Protein AF-A0A7X8AKR2-F1 (afdb_monomer_lite)

Radius of gyration: 12.76 Å; chains: 1; bounding box: 28×31×34 Å

pLDDT: mean 90.43, std 11.0, range [40.0, 98.12]

Secondary structure (DSSP, 8-state):
------SSPPB----EEEEEEEETT--EEEEEEEEEEE-SSEEEEEESS--S--TT-EEEEEEEETTEEEEEEEEEEEEETTEEEEEESS--TT-S--

Sequence (98 aa):
MLNNLRKEKRVPIRLKLHLRAEDSCGRAISANITTVNVSKSGICFQSELPLPLQAGDSLKGELESPQFKTDFHLRVMWINGTLLGGRLESAPANWPIR

Structure (mmCIF, N/CA/C/O backbone):
data_AF-A0A7X8AKR2-F1
#
_entry.id   AF-A0A7X8AKR2-F1
#
loop_
_atom_site.group_PDB
_atom_site.id
_atom_site.type_symbol
_atom_site.label_atom_id
_atom_site.label_alt_id
_atom_site.label_comp_id
_atom_site.label_asym_id
_atom_site.label_entity_id
_atom_site.label_seq_id
_atom_site.pdbx_PDB_ins_code
_atom_site.Cartn_x
_atom_site.Cartn_y
_atom_site.Cartn_z
_atom_site.occupancy
_atom_site.B_iso_or_equiv
_atom_site.auth_seq_id
_atom_site.auth_comp_id
_atom_site.auth_asym_id
_atom_site.auth_atom_id
_atom_site.pdbx_PDB_model_num
ATOM 1 N N . MET A 1 1 ? -6.949 -18.222 -24.394 1.00 40.00 1 MET A N 1
ATOM 2 C CA . MET A 1 1 ? -5.705 -17.626 -23.861 1.00 40.00 1 MET A CA 1
ATOM 3 C C . MET A 1 1 ? -6.098 -16.465 -22.964 1.00 40.00 1 MET A C 1
ATOM 5 O O . MET A 1 1 ? -6.805 -15.582 -23.428 1.00 40.00 1 MET A O 1
ATOM 9 N N . LEU A 1 2 ? -5.741 -16.494 -21.678 1.00 44.72 2 LEU A N 1
ATOM 10 C CA . LEU A 1 2 ? -5.963 -15.360 -20.777 1.00 44.72 2 LEU A CA 1
ATOM 11 C C . LEU A 1 2 ? -4.998 -14.244 -21.183 1.00 44.72 2 LEU A C 1
ATOM 13 O O . LEU A 1 2 ? -3.797 -14.353 -20.945 1.00 44.72 2 LEU A O 1
ATOM 17 N N . ASN A 1 3 ? -5.513 -13.196 -21.830 1.00 47.09 3 ASN A N 1
ATOM 18 C CA . ASN A 1 3 ? -4.731 -11.996 -22.101 1.00 47.09 3 ASN A CA 1
ATOM 19 C C . ASN A 1 3 ? -4.238 -11.445 -20.764 1.00 47.09 3 ASN A C 1
ATOM 21 O O . ASN A 1 3 ? -5.032 -11.087 -19.894 1.00 47.09 3 ASN A O 1
ATOM 25 N N . ASN A 1 4 ? -2.921 -11.408 -20.582 1.00 58.12 4 ASN A N 1
ATOM 26 C CA . ASN A 1 4 ? -2.327 -10.798 -19.410 1.00 58.12 4 ASN A CA 1
ATOM 27 C C . ASN A 1 4 ? -2.566 -9.284 -19.503 1.00 58.12 4 ASN A C 1
ATOM 29 O O . ASN A 1 4 ? -1.841 -8.570 -20.185 1.00 58.12 4 ASN A O 1
ATOM 33 N N . LEU A 1 5 ? -3.623 -8.801 -18.846 1.00 69.88 5 LEU A N 1
ATOM 34 C CA . LEU A 1 5 ? -4.022 -7.386 -18.841 1.00 69.88 5 LEU A CA 1
ATOM 35 C C . LEU A 1 5 ? -2.999 -6.480 -18.128 1.00 69.88 5 LEU A C 1
ATOM 37 O O . LEU A 1 5 ? -3.157 -5.259 -18.097 1.00 69.88 5 LEU A O 1
ATOM 41 N N . ARG A 1 6 ? -1.960 -7.057 -17.512 1.00 69.19 6 ARG A N 1
ATOM 42 C CA . ARG A 1 6 ? -0.943 -6.318 -16.764 1.00 69.19 6 ARG A CA 1
ATOM 43 C C . ARG A 1 6 ? 0.198 -5.908 -17.689 1.00 69.19 6 ARG A C 1
ATOM 45 O O . ARG A 1 6 ? 0.894 -6.751 -18.241 1.00 69.19 6 ARG A O 1
ATOM 52 N N . LYS A 1 7 ? 0.422 -4.594 -17.781 1.00 74.62 7 LYS A N 1
ATOM 53 C CA . LYS A 1 7 ? 1.513 -3.987 -18.564 1.00 74.62 7 LYS A CA 1
ATOM 54 C C . LYS A 1 7 ? 2.898 -4.156 -17.926 1.00 74.62 7 LYS A C 1
ATOM 56 O O . LYS A 1 7 ? 3.901 -4.032 -18.615 1.00 74.62 7 LYS A O 1
ATOM 61 N N . GLU A 1 8 ? 2.956 -4.430 -16.623 1.00 82.12 8 GLU A N 1
ATOM 62 C CA . GLU A 1 8 ? 4.205 -4.528 -15.863 1.00 82.12 8 GLU A CA 1
ATOM 63 C C . GLU A 1 8 ? 4.379 -5.900 -15.212 1.00 82.12 8 GLU A C 1
ATOM 65 O O . GLU A 1 8 ? 3.432 -6.479 -14.662 1.00 82.12 8 GLU A O 1
ATOM 70 N N . LYS A 1 9 ? 5.631 -6.375 -15.196 1.00 84.81 9 LYS A N 1
ATOM 71 C CA . LYS A 1 9 ? 6.040 -7.526 -14.391 1.00 84.81 9 LYS A CA 1
ATOM 72 C C . LYS A 1 9 ? 5.853 -7.194 -12.911 1.00 84.81 9 LYS A C 1
ATOM 74 O O . LYS A 1 9 ? 6.309 -6.162 -12.425 1.00 84.81 9 LYS A O 1
ATOM 79 N N . ARG A 1 10 ? 5.195 -8.097 -12.186 1.00 87.94 10 ARG A N 1
ATOM 80 C CA . ARG A 1 10 ? 5.045 -8.019 -10.731 1.00 87.94 10 ARG A CA 1
ATOM 81 C C . ARG A 1 10 ? 6.183 -8.792 -10.080 1.00 87.94 10 ARG A C 1
ATOM 83 O O . ARG A 1 10 ? 6.390 -9.962 -10.395 1.00 87.94 10 ARG A O 1
ATOM 90 N N . VAL A 1 11 ? 6.910 -8.134 -9.188 1.00 89.06 11 VAL A N 1
ATOM 91 C CA . VAL A 1 11 ? 7.954 -8.743 -8.371 1.00 89.06 11 VAL A CA 1
ATOM 92 C C . VAL A 1 11 ? 7.302 -9.232 -7.077 1.00 89.06 11 VAL A C 1
ATOM 94 O O . VAL A 1 11 ? 6.750 -8.414 -6.333 1.00 89.06 11 VAL A O 1
ATOM 97 N N . PRO A 1 12 ? 7.293 -10.549 -6.809 1.00 91.44 12 PRO A N 1
ATOM 98 C CA . PRO A 1 12 ? 6.841 -11.061 -5.527 1.00 91.44 12 PRO A CA 1
ATOM 99 C C . PRO A 1 12 ? 7.837 -10.609 -4.459 1.00 91.44 12 PRO A C 1
ATOM 101 O O . PRO A 1 12 ? 9.007 -10.979 -4.487 1.00 91.44 12 PRO A O 1
ATOM 104 N N . ILE A 1 13 ? 7.372 -9.777 -3.535 1.00 88.69 13 ILE A N 1
ATOM 105 C CA . ILE A 1 13 ? 8.180 -9.274 -2.430 1.00 88.69 13 ILE A CA 1
ATOM 106 C C . ILE A 1 13 ? 7.279 -9.159 -1.210 1.00 88.69 13 ILE A C 1
ATOM 108 O O . ILE A 1 13 ? 6.181 -8.602 -1.295 1.00 88.69 13 ILE A O 1
ATOM 112 N N . ARG A 1 14 ? 7.734 -9.722 -0.090 1.00 92.44 14 ARG A N 1
ATOM 113 C CA . ARG A 1 14 ? 7.025 -9.689 1.189 1.00 92.44 14 ARG A CA 1
ATOM 114 C C . ARG A 1 14 ? 7.733 -8.742 2.140 1.00 92.44 14 ARG A C 1
ATOM 116 O O . ARG A 1 14 ? 8.703 -9.122 2.786 1.00 92.44 14 ARG A O 1
ATOM 123 N N . LEU A 1 15 ? 7.239 -7.514 2.204 1.00 91.62 15 LEU A N 1
ATOM 124 C CA . LEU A 1 15 ? 7.691 -6.485 3.127 1.00 91.62 15 LEU A CA 1
ATOM 125 C C . LEU A 1 15 ? 6.595 -6.250 4.152 1.00 91.62 15 LEU A C 1
ATOM 127 O O . LEU A 1 15 ? 5.443 -6.045 3.772 1.00 91.62 15 LEU A O 1
ATOM 131 N N . LYS A 1 16 ? 6.960 -6.273 5.432 1.00 95.31 16 LYS A N 1
ATOM 132 C CA . LYS A 1 16 ? 6.089 -5.800 6.507 1.00 95.31 16 LYS A CA 1
ATOM 133 C C . LYS A 1 16 ? 6.232 -4.290 6.580 1.00 95.31 16 LYS A C 1
ATOM 135 O O . LYS A 1 16 ? 7.332 -3.804 6.831 1.00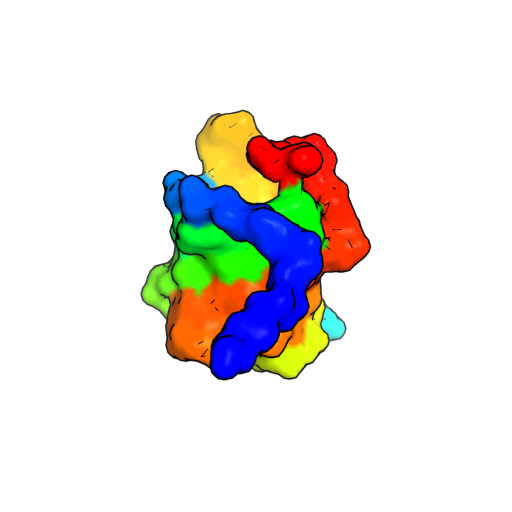 95.31 16 LYS A O 1
ATOM 140 N N . LEU A 1 17 ? 5.142 -3.586 6.317 1.00 95.81 17 LEU A N 1
ATOM 141 C CA . LEU A 1 17 ? 5.100 -2.134 6.298 1.00 95.81 17 LEU A CA 1
ATOM 142 C C . LEU A 1 17 ? 4.044 -1.646 7.284 1.00 95.81 17 LEU A C 1
ATOM 144 O O . LEU A 1 17 ? 3.011 -2.289 7.473 1.00 95.81 17 LEU A O 1
ATOM 148 N N . HIS A 1 18 ? 4.284 -0.483 7.861 1.00 97.12 18 HIS A N 1
ATOM 149 C CA . HIS A 1 18 ? 3.262 0.294 8.529 1.00 97.12 18 HIS A CA 1
ATOM 150 C C . HIS A 1 18 ? 2.744 1.352 7.547 1.00 97.12 18 HIS A C 1
ATOM 152 O O . HIS A 1 18 ? 3.512 2.146 7.005 1.00 97.12 18 HIS A O 1
ATOM 158 N N . LEU A 1 19 ? 1.444 1.305 7.271 1.00 97.00 19 LEU A N 1
ATOM 159 C CA . LEU A 1 19 ? 0.714 2.250 6.437 1.00 97.00 19 LEU A CA 1
ATOM 160 C C . LEU A 1 19 ? 0.156 3.352 7.332 1.00 97.00 19 LEU A C 1
ATOM 162 O O . LEU A 1 19 ? -0.601 3.043 8.249 1.00 97.00 19 LEU A O 1
ATOM 166 N N . ARG A 1 20 ? 0.475 4.612 7.030 1.00 97.19 20 ARG A N 1
ATOM 167 C CA . ARG A 1 20 ? -0.175 5.796 7.609 1.00 97.19 20 ARG A CA 1
ATOM 168 C C . ARG A 1 20 ? -0.614 6.711 6.482 1.00 97.19 20 ARG A C 1
ATOM 170 O O . ARG A 1 20 ? 0.229 7.259 5.783 1.00 97.19 20 ARG A O 1
ATOM 177 N N . ALA A 1 21 ? -1.912 6.853 6.272 1.00 97.06 21 ALA A N 1
ATOM 178 C CA . ALA A 1 21 ? -2.450 7.635 5.169 1.00 97.06 21 ALA A CA 1
ATOM 179 C C . ALA A 1 21 ? -3.764 8.310 5.540 1.00 97.06 21 ALA A C 1
ATOM 181 O O . ALA A 1 21 ? -4.391 7.967 6.536 1.00 97.06 21 ALA A O 1
ATOM 182 N N . GLU A 1 22 ? -4.191 9.232 4.694 1.00 97.00 22 GLU A N 1
ATOM 183 C CA . GLU A 1 22 ? -5.555 9.741 4.666 1.00 97.00 22 GLU A CA 1
ATOM 184 C C . GLU A 1 22 ? -6.224 9.295 3.366 1.00 97.00 22 GLU A C 1
ATOM 186 O O . GLU A 1 22 ? -5.577 9.236 2.311 1.00 97.00 22 GLU A O 1
ATOM 191 N N . ASP A 1 23 ? -7.505 8.938 3.449 1.00 94.38 23 ASP A N 1
ATOM 192 C CA . ASP A 1 23 ? -8.329 8.734 2.261 1.00 94.38 23 ASP A CA 1
ATOM 193 C C . ASP A 1 23 ? -8.796 10.071 1.653 1.00 94.38 23 ASP A C 1
ATOM 195 O O . ASP A 1 23 ? -8.580 11.152 2.205 1.00 94.38 23 ASP A O 1
ATOM 199 N N . SER A 1 24 ? -9.469 10.018 0.503 1.00 88.81 24 SER A N 1
ATOM 200 C CA . SER A 1 24 ? -10.005 11.211 -0.169 1.00 88.81 24 SER A CA 1
ATOM 201 C C . SER A 1 24 ? -11.064 11.980 0.633 1.00 88.81 24 SER A C 1
ATOM 203 O O . SER A 1 24 ? -11.392 13.108 0.274 1.00 88.81 24 SER A O 1
ATOM 205 N N . CYS A 1 25 ? -11.613 11.386 1.692 1.00 89.75 25 CYS A N 1
ATOM 206 C CA . CYS A 1 25 ? -12.575 12.008 2.597 1.00 89.75 25 CYS A CA 1
ATOM 207 C C . CYS A 1 25 ? -11.910 12.561 3.871 1.00 89.75 25 CYS A C 1
ATOM 209 O O . CYS A 1 25 ? -12.617 13.054 4.750 1.00 89.75 25 CYS A O 1
ATOM 211 N N . GLY A 1 26 ? -10.579 12.487 3.985 1.00 91.62 26 GLY A N 1
ATOM 212 C CA . GLY A 1 26 ? -9.823 12.928 5.158 1.00 91.62 26 GLY A CA 1
ATOM 213 C C . GLY A 1 26 ? -9.860 11.940 6.326 1.00 91.62 26 GLY A C 1
ATOM 214 O O . GLY A 1 26 ? -9.527 12.303 7.453 1.00 91.62 26 GLY A O 1
ATOM 215 N N . ARG A 1 27 ? -10.280 10.687 6.109 1.00 94.12 27 ARG A N 1
ATOM 216 C CA . ARG A 1 27 ? -10.235 9.657 7.151 1.00 94.12 27 ARG A CA 1
ATOM 217 C C . ARG A 1 27 ? -8.812 9.136 7.289 1.00 94.12 27 ARG A C 1
ATOM 219 O O . ARG A 1 27 ? -8.237 8.625 6.330 1.00 94.12 27 ARG A O 1
ATOM 226 N N . ALA A 1 28 ? -8.287 9.183 8.509 1.00 96.00 28 ALA A N 1
ATOM 227 C CA . ALA A 1 28 ? -7.010 8.567 8.831 1.00 96.00 28 ALA A CA 1
ATOM 228 C C . ALA A 1 28 ? -7.093 7.032 8.728 1.00 96.00 28 ALA A C 1
ATOM 230 O O . ALA A 1 28 ? -7.955 6.389 9.330 1.00 96.00 28 ALA A O 1
ATOM 231 N N . ILE A 1 29 ? -6.155 6.450 7.990 1.00 95.75 29 ILE A N 1
ATOM 232 C CA . ILE A 1 29 ? -5.949 5.017 7.808 1.00 95.75 29 ILE A CA 1
ATOM 233 C C . ILE A 1 29 ? -4.573 4.673 8.372 1.00 95.75 29 ILE A C 1
ATOM 235 O O . ILE A 1 29 ? -3.548 5.141 7.876 1.00 95.75 29 ILE A O 1
ATOM 239 N N . SER A 1 30 ? -4.554 3.832 9.404 1.00 96.31 30 SER A N 1
ATOM 240 C CA . SER A 1 30 ? -3.328 3.302 9.997 1.00 96.31 30 SER A CA 1
ATOM 241 C C . SER A 1 30 ? -3.421 1.788 10.092 1.00 96.31 30 SER A C 1
ATOM 243 O O . SER A 1 30 ? -4.383 1.266 10.658 1.00 96.31 30 SER A O 1
ATOM 245 N N . ALA A 1 31 ? -2.467 1.074 9.499 1.00 96.56 31 ALA A N 1
ATOM 246 C CA . ALA A 1 31 ? -2.497 -0.383 9.476 1.00 96.56 31 ALA A CA 1
ATOM 247 C C . ALA A 1 31 ? -1.114 -0.999 9.293 1.00 96.56 31 ALA A C 1
ATOM 249 O O . ALA A 1 31 ? -0.281 -0.494 8.544 1.00 96.56 31 ALA A O 1
ATOM 250 N N . ASN A 1 32 ? -0.902 -2.162 9.900 1.00 97.12 32 ASN A N 1
ATOM 251 C CA . ASN A 1 32 ? 0.190 -3.035 9.498 1.00 97.12 32 ASN A CA 1
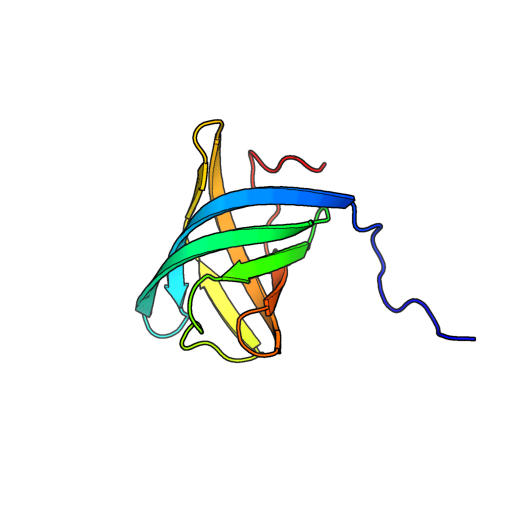ATOM 252 C C . ASN A 1 32 ? -0.238 -3.810 8.251 1.00 97.12 32 ASN A C 1
ATOM 254 O O . ASN A 1 32 ? -1.319 -4.408 8.200 1.00 97.12 32 ASN A O 1
ATOM 258 N N . ILE A 1 33 ? 0.616 -3.785 7.234 1.00 97.12 33 ILE A N 1
ATOM 259 C CA . ILE A 1 33 ? 0.392 -4.466 5.966 1.00 97.12 33 ILE A CA 1
ATOM 260 C C . ILE A 1 33 ? 1.594 -5.336 5.617 1.00 97.12 33 ILE A C 1
ATOM 262 O O . ILE A 1 33 ? 2.731 -5.065 5.999 1.00 97.12 33 ILE A O 1
ATOM 266 N N . THR A 1 34 ? 1.353 -6.383 4.841 1.00 97.25 34 THR A N 1
ATOM 267 C CA . THR A 1 34 ? 2.406 -7.176 4.212 1.00 97.25 34 THR A CA 1
ATOM 268 C C . THR A 1 34 ? 2.243 -7.114 2.704 1.00 97.25 34 THR A C 1
ATOM 270 O O . THR A 1 34 ? 1.193 -7.486 2.180 1.00 97.25 34 THR A O 1
ATOM 273 N N . THR A 1 35 ? 3.262 -6.660 1.973 1.00 96.12 35 THR A N 1
ATOM 274 C CA . THR A 1 35 ? 3.201 -6.695 0.507 1.00 96.12 35 THR A CA 1
ATOM 275 C C . THR A 1 35 ? 3.147 -8.141 0.014 1.00 96.12 35 THR A C 1
ATOM 277 O O . THR A 1 35 ? 3.785 -9.036 0.563 1.00 96.12 35 THR A O 1
ATOM 280 N N . VAL A 1 36 ? 2.370 -8.382 -1.035 1.00 96.19 36 VAL A N 1
ATOM 281 C CA . VAL A 1 36 ? 2.287 -9.681 -1.716 1.00 96.19 36 VAL A CA 1
ATOM 282 C C . VAL A 1 36 ? 3.131 -9.645 -2.982 1.00 96.19 36 VAL A C 1
ATOM 284 O O . VAL A 1 36 ? 3.902 -10.559 -3.271 1.00 96.19 36 VAL A O 1
ATOM 287 N N . ASN A 1 37 ? 2.980 -8.573 -3.752 1.00 93.56 37 ASN A N 1
ATOM 288 C CA . ASN A 1 37 ? 3.789 -8.278 -4.921 1.00 93.56 37 ASN A CA 1
ATOM 289 C C . ASN A 1 37 ? 3.733 -6.784 -5.216 1.00 93.56 37 ASN A C 1
ATOM 291 O O . ASN A 1 37 ? 2.752 -6.107 -4.902 1.00 93.56 37 ASN A O 1
ATOM 295 N N . VAL A 1 38 ? 4.773 -6.279 -5.862 1.00 92.75 38 VAL A N 1
ATOM 296 C CA . VAL A 1 38 ? 4.851 -4.877 -6.267 1.00 92.75 38 VAL A CA 1
ATOM 297 C C . VAL A 1 38 ? 5.381 -4.768 -7.694 1.00 92.75 38 VAL A C 1
ATOM 299 O O . VAL A 1 38 ? 5.959 -5.707 -8.239 1.00 92.75 38 VAL A O 1
ATOM 302 N N . SER A 1 39 ? 5.142 -3.638 -8.333 1.00 91.75 39 SER A N 1
ATOM 303 C CA . SER A 1 39 ? 5.806 -3.216 -9.563 1.00 91.75 39 SER A CA 1
ATOM 304 C C . SER A 1 39 ? 6.173 -1.741 -9.436 1.00 91.75 39 SER A C 1
ATOM 306 O O . SER A 1 39 ? 6.047 -1.156 -8.357 1.00 91.75 39 SER A O 1
ATOM 308 N N . LYS A 1 40 ? 6.625 -1.137 -10.533 1.00 88.12 40 LYS A N 1
ATOM 309 C CA . LYS A 1 40 ? 6.961 0.283 -10.581 1.00 88.12 40 LYS A CA 1
ATOM 310 C C . LYS A 1 40 ? 5.745 1.172 -10.319 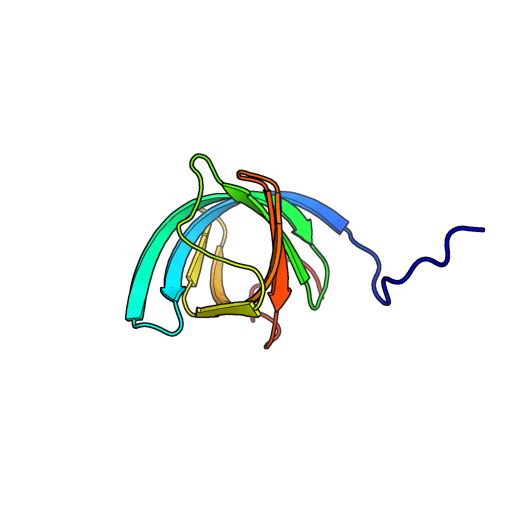1.00 88.12 40 LYS A C 1
ATOM 312 O O . LYS A 1 40 ? 5.853 2.155 -9.598 1.00 88.12 40 LYS A O 1
ATOM 317 N N . SER A 1 41 ? 4.590 0.812 -10.882 1.00 90.44 41 SER A N 1
ATOM 318 C CA . SER A 1 41 ? 3.349 1.592 -10.772 1.00 90.44 41 SER A CA 1
ATOM 319 C C . SER A 1 41 ? 2.260 0.925 -9.933 1.00 90.44 41 SER A C 1
ATOM 321 O O . SER A 1 41 ? 1.106 1.352 -9.957 1.00 90.44 41 SER A O 1
ATOM 323 N N . GLY A 1 42 ? 2.568 -0.139 -9.191 1.00 93.06 42 GLY A N 1
ATOM 324 C CA . GLY A 1 42 ? 1.538 -0.861 -8.458 1.00 93.06 42 GLY A CA 1
ATOM 325 C C . GLY A 1 42 ? 2.033 -1.592 -7.228 1.00 93.06 42 GLY A C 1
ATOM 326 O O . GLY A 1 42 ? 3.154 -2.084 -7.162 1.00 93.06 42 GLY A O 1
ATOM 327 N N . ILE A 1 43 ? 1.127 -1.742 -6.275 1.00 95.31 43 ILE A N 1
ATOM 328 C CA . ILE A 1 43 ? 1.346 -2.477 -5.034 1.00 95.31 43 ILE A CA 1
ATOM 329 C C . ILE A 1 43 ? 0.138 -3.378 -4.798 1.00 95.31 43 ILE A C 1
ATOM 331 O O . ILE A 1 43 ? -1.003 -3.015 -5.080 1.00 95.31 43 ILE A O 1
ATOM 335 N N . CYS A 1 44 ? 0.402 -4.592 -4.343 1.00 96.50 44 CYS A N 1
ATOM 336 C CA . CYS A 1 44 ? -0.596 -5.480 -3.784 1.00 96.50 44 CYS A CA 1
ATOM 337 C C . CYS A 1 44 ? -0.143 -5.838 -2.377 1.00 96.50 44 CYS A C 1
ATOM 339 O O . CYS A 1 44 ? 1.010 -6.236 -2.186 1.00 96.50 44 CYS A O 1
ATOM 341 N N . PHE A 1 45 ? -1.026 -5.673 -1.403 1.00 97.25 45 PHE A N 1
ATOM 342 C CA . PHE A 1 45 ? -0.713 -5.912 -0.006 1.00 97.25 45 PHE A CA 1
ATOM 343 C C . PHE A 1 45 ? -1.907 -6.493 0.734 1.00 97.25 45 PHE A C 1
ATOM 345 O O . PHE A 1 45 ? -3.057 -6.361 0.327 1.00 97.25 45 PHE A O 1
ATOM 352 N N . GLN A 1 46 ? -1.581 -7.148 1.832 1.00 98.12 46 GLN A N 1
ATOM 353 C CA . GLN A 1 46 ? -2.482 -7.803 2.751 1.00 98.12 46 GLN A CA 1
ATOM 354 C C . GLN A 1 46 ? -2.467 -7.008 4.056 1.00 98.12 46 GLN A C 1
ATOM 356 O O . GLN A 1 46 ? -1.400 -6.862 4.649 1.00 98.12 46 GLN A O 1
ATOM 361 N N . SER A 1 47 ? -3.606 -6.484 4.498 1.00 97.19 47 SER A N 1
ATOM 362 C CA . SER A 1 47 ? -3.739 -5.883 5.828 1.00 97.19 47 SER A CA 1
ATOM 363 C C . SER A 1 47 ? -4.084 -6.945 6.877 1.00 97.19 47 SER A C 1
ATOM 365 O O . SER A 1 47 ? -4.590 -8.021 6.545 1.00 97.19 47 SER A O 1
ATOM 367 N N . GLU A 1 48 ? -3.801 -6.654 8.148 1.00 93.81 48 GLU A N 1
ATOM 368 C CA . GLU A 1 48 ? -4.204 -7.517 9.273 1.00 93.81 48 GLU A CA 1
ATOM 369 C C . GLU A 1 48 ? -5.727 -7.513 9.478 1.00 93.81 48 GLU A C 1
ATOM 371 O O . GLU A 1 48 ? -6.324 -8.556 9.738 1.00 93.81 48 GLU A O 1
ATOM 376 N N . LEU A 1 49 ? -6.359 -6.349 9.302 1.00 93.19 49 LEU A N 1
ATOM 377 C CA . LEU A 1 49 ? -7.804 -6.142 9.418 1.00 93.19 49 LEU A CA 1
ATOM 378 C C . LEU A 1 49 ? -8.361 -5.472 8.156 1.00 93.19 49 LEU A C 1
ATOM 380 O O . LEU A 1 49 ? -7.608 -4.778 7.461 1.00 93.19 49 LEU A O 1
ATOM 384 N N . PRO A 1 50 ? -9.656 -5.653 7.830 1.00 94.25 50 PRO A N 1
ATOM 385 C CA . PRO A 1 50 ? -10.269 -4.972 6.695 1.00 94.25 50 PRO A CA 1
ATOM 386 C C . PRO A 1 50 ? -10.142 -3.458 6.845 1.00 94.25 50 PRO A C 1
ATOM 388 O O . PRO A 1 50 ? -10.469 -2.902 7.893 1.00 94.25 50 PRO A O 1
ATOM 391 N N . LEU A 1 51 ? -9.659 -2.794 5.797 1.00 94.00 51 LEU A N 1
ATOM 392 C CA . LEU A 1 51 ? -9.597 -1.338 5.762 1.00 94.00 51 LEU A CA 1
ATOM 393 C C . LEU A 1 51 ? -10.946 -0.793 5.281 1.00 94.00 51 LEU A C 1
ATOM 395 O O . LEU A 1 51 ? -11.549 -1.399 4.392 1.00 94.00 51 LEU A O 1
ATOM 399 N N . PRO A 1 52 ? -11.424 0.339 5.822 1.00 93.19 52 PRO A N 1
ATOM 400 C CA . PRO A 1 52 ? -12.698 0.936 5.433 1.00 93.19 52 PRO A CA 1
ATOM 401 C C . PRO A 1 52 ? -12.565 1.696 4.101 1.00 93.19 52 PRO A C 1
ATOM 403 O O . PRO A 1 52 ? -12.784 2.903 4.052 1.00 93.19 52 PRO A O 1
ATOM 406 N N . LEU A 1 53 ? -12.168 0.978 3.049 1.00 94.12 53 LEU A N 1
ATOM 407 C CA . LEU A 1 53 ? -11.876 1.472 1.704 1.00 94.12 53 LEU A CA 1
ATOM 408 C C . LEU A 1 53 ? -12.703 0.714 0.667 1.00 94.12 53 LEU A C 1
ATOM 410 O O . LEU A 1 53 ? -13.164 -0.403 0.911 1.00 94.12 53 LEU A O 1
ATOM 414 N N . GLN A 1 54 ? -12.840 1.304 -0.512 1.00 94.75 54 GLN A N 1
ATOM 415 C CA . GLN A 1 54 ? -13.497 0.742 -1.684 1.00 94.75 54 GLN A CA 1
ATOM 416 C C . GLN A 1 54 ? -12.625 0.906 -2.935 1.00 94.75 54 GLN A C 1
ATOM 418 O O . GLN A 1 54 ? -11.644 1.651 -2.966 1.00 94.75 54 GLN A O 1
ATOM 423 N N . ALA A 1 55 ? -12.960 0.168 -3.994 1.00 95.25 55 ALA A N 1
ATOM 424 C CA . ALA A 1 55 ? -12.310 0.363 -5.284 1.00 95.25 55 ALA A CA 1
ATOM 425 C C . ALA A 1 55 ? -12.653 1.757 -5.836 1.00 95.25 55 ALA A C 1
ATOM 427 O O . ALA A 1 55 ? -13.817 2.142 -5.876 1.00 95.25 55 ALA A O 1
ATOM 428 N N . GLY A 1 56 ? -11.638 2.487 -6.294 1.00 94.88 56 GLY A N 1
ATOM 429 C CA . GLY A 1 56 ? -11.752 3.874 -6.744 1.00 94.88 56 GLY A CA 1
ATOM 430 C C . GLY A 1 56 ? -11.241 4.898 -5.731 1.00 94.88 56 GLY A C 1
ATOM 431 O O . GLY A 1 56 ? -10.840 5.984 -6.162 1.00 94.88 56 GLY A O 1
ATOM 432 N N . ASP A 1 57 ? -11.178 4.532 -4.446 1.00 95.94 57 ASP 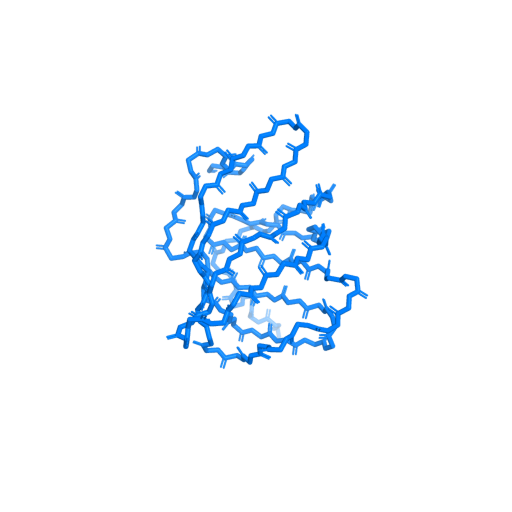A N 1
ATOM 433 C CA . ASP A 1 57 ? -10.645 5.388 -3.386 1.00 95.94 57 ASP A CA 1
ATOM 434 C C . ASP A 1 57 ? -9.164 5.686 -3.608 1.00 95.94 57 ASP A C 1
ATOM 436 O O . ASP A 1 57 ? -8.416 4.882 -4.179 1.00 95.94 57 ASP A O 1
AT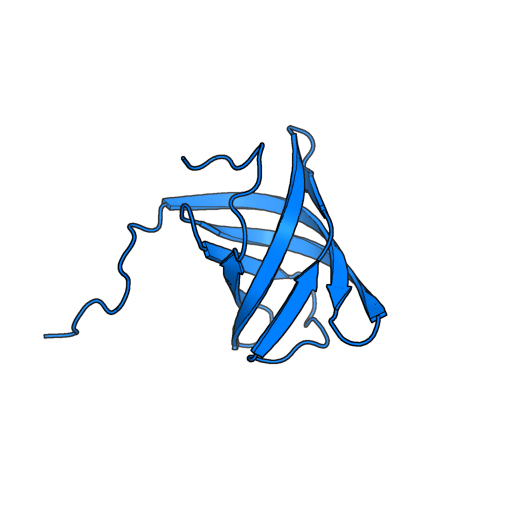OM 440 N N . SER A 1 58 ? -8.729 6.839 -3.108 1.00 96.00 58 SER A N 1
ATOM 441 C CA . SER A 1 58 ? -7.322 7.221 -3.087 1.00 96.00 58 SER A CA 1
ATOM 442 C C . SER A 1 58 ? -6.817 7.322 -1.655 1.00 96.00 58 SER A C 1
ATOM 444 O O . SER A 1 58 ? -7.518 7.826 -0.786 1.00 96.00 58 SER A O 1
ATOM 446 N N . LEU A 1 59 ? -5.583 6.874 -1.438 1.00 95.94 59 LEU A N 1
ATOM 447 C CA . LEU A 1 59 ? -4.830 7.018 -0.199 1.00 95.94 59 LEU A CA 1
ATOM 448 C C . LEU A 1 59 ? -3.578 7.840 -0.463 1.00 95.94 59 LEU A C 1
ATOM 450 O O . LEU A 1 59 ? -2.827 7.538 -1.396 1.00 95.94 59 LEU A O 1
ATOM 454 N N . LYS A 1 60 ? -3.305 8.819 0.392 1.00 97.00 60 LYS A N 1
ATOM 455 C CA . LYS A 1 60 ? -2.049 9.569 0.367 1.00 97.00 60 LYS A CA 1
ATOM 456 C C . LYS A 1 60 ? -1.424 9.570 1.752 1.00 97.00 60 LYS A C 1
ATOM 458 O O . LYS A 1 60 ? -2.102 9.838 2.738 1.00 97.00 60 LYS A O 1
ATOM 463 N N . GLY A 1 61 ? -0.136 9.263 1.823 1.00 95.81 61 GLY A N 1
ATOM 464 C CA . GLY A 1 61 ? 0.581 9.227 3.090 1.00 95.81 61 GLY A CA 1
ATOM 465 C C . GLY A 1 61 ? 1.926 8.543 2.961 1.00 95.81 61 GLY A C 1
ATOM 466 O O . GLY A 1 61 ? 2.612 8.712 1.957 1.00 95.81 61 GLY A O 1
ATOM 467 N N . GLU A 1 62 ? 2.277 7.745 3.961 1.00 96.69 62 GLU A N 1
ATOM 468 C CA . GLU A 1 62 ? 3.589 7.138 4.125 1.00 96.69 62 GLU A CA 1
ATOM 469 C C . GLU A 1 62 ? 3.491 5.613 4.274 1.00 96.69 62 GLU A C 1
ATOM 471 O O . GLU A 1 62 ? 2.587 5.068 4.918 1.00 96.69 62 GLU A O 1
ATOM 476 N N . LEU A 1 63 ? 4.467 4.926 3.685 1.00 95.81 63 LEU A N 1
ATOM 477 C CA . LEU A 1 63 ? 4.785 3.531 3.960 1.00 95.81 63 LEU A CA 1
ATOM 478 C C . LEU A 1 63 ? 6.120 3.478 4.697 1.00 95.81 63 LEU A C 1
ATOM 480 O O . LEU A 1 63 ? 7.127 4.008 4.220 1.00 95.81 63 LEU A O 1
ATOM 484 N N . GLU A 1 64 ? 6.125 2.811 5.844 1.00 95.50 64 GLU A N 1
ATOM 485 C CA . GLU A 1 64 ? 7.288 2.717 6.719 1.00 95.50 64 GLU A CA 1
ATOM 486 C C . GLU A 1 64 ? 7.684 1.259 6.956 1.00 95.50 64 GLU A C 1
ATOM 488 O O . GLU A 1 64 ? 6.849 0.390 7.190 1.00 95.50 64 GLU A O 1
ATOM 493 N N . SER A 1 65 ? 8.982 0.998 6.916 1.00 92.38 65 SER A N 1
ATOM 494 C CA . SER A 1 65 ? 9.624 -0.229 7.375 1.00 92.38 65 SER A CA 1
ATOM 495 C C . SER A 1 65 ? 10.874 0.146 8.173 1.00 92.38 65 SER A C 1
ATOM 497 O O . SER A 1 65 ? 11.351 1.276 8.053 1.00 92.38 65 SER A O 1
ATOM 499 N N . PRO A 1 66 ? 11.491 -0.790 8.912 1.00 89.81 66 PRO A N 1
ATOM 500 C CA . PRO A 1 66 ? 12.767 -0.517 9.568 1.00 89.81 66 PRO A CA 1
ATOM 501 C C . PRO A 1 66 ? 13.886 -0.083 8.605 1.00 89.81 66 PRO A C 1
ATOM 503 O O . PRO A 1 66 ? 14.850 0.538 9.038 1.00 89.81 66 PRO A O 1
ATOM 506 N N . GLN A 1 67 ? 13.793 -0.431 7.314 1.00 88.06 67 GLN A N 1
ATOM 507 C CA . GLN A 1 67 ? 14.829 -0.142 6.317 1.00 88.06 67 GLN A CA 1
ATOM 508 C C . GLN A 1 67 ? 14.572 1.135 5.512 1.00 88.06 67 GLN A C 1
ATOM 510 O O . GLN A 1 67 ? 15.511 1.690 4.947 1.00 88.06 67 GLN A O 1
ATOM 515 N N . PHE A 1 68 ? 13.321 1.581 5.402 1.00 90.25 68 PHE A N 1
ATOM 516 C CA . PHE A 1 68 ? 12.983 2.774 4.632 1.00 90.25 68 PHE A CA 1
ATOM 517 C C . PHE A 1 68 ? 11.638 3.362 5.037 1.00 90.25 68 PHE A C 1
ATOM 519 O O . PHE A 1 68 ? 10.723 2.658 5.467 1.00 90.25 68 PHE A O 1
ATOM 526 N N . LYS A 1 69 ? 11.508 4.656 4.761 1.00 94.00 69 LYS A N 1
ATOM 527 C CA . LYS A 1 69 ? 10.260 5.404 4.795 1.00 94.00 69 LYS A CA 1
ATOM 528 C C . LYS A 1 69 ? 10.060 6.076 3.440 1.00 94.00 69 LYS A C 1
ATOM 530 O O . LYS A 1 69 ? 11.018 6.598 2.859 1.00 94.00 69 LYS A O 1
ATOM 535 N N . THR A 1 70 ? 8.847 6.015 2.901 1.00 93.44 70 THR A N 1
ATOM 536 C CA . THR A 1 70 ? 8.524 6.660 1.626 1.00 93.44 70 THR A CA 1
ATOM 537 C C . THR A 1 70 ? 7.110 7.200 1.614 1.00 93.44 70 THR A C 1
ATOM 539 O O . THR A 1 70 ? 6.172 6.512 2.018 1.00 93.44 70 THR A O 1
ATOM 542 N N . ASP A 1 71 ? 6.959 8.393 1.052 1.00 95.12 71 ASP A N 1
ATOM 543 C CA . ASP A 1 71 ? 5.652 8.916 0.684 1.00 95.12 71 ASP A CA 1
ATOM 544 C C . ASP A 1 71 ? 5.085 8.096 -0.470 1.00 95.12 71 ASP A C 1
ATOM 546 O O . ASP A 1 71 ? 5.821 7.625 -1.347 1.00 95.12 71 ASP A O 1
ATOM 550 N N . PHE A 1 72 ? 3.769 7.937 -0.489 1.00 94.75 72 PHE A N 1
ATOM 551 C CA . PHE A 1 72 ? 3.060 7.264 -1.560 1.00 94.75 72 PHE A CA 1
ATOM 552 C C . PHE A 1 72 ? 1.703 7.928 -1.820 1.00 94.75 72 PHE A C 1
ATOM 554 O O . PHE A 1 72 ? 1.093 8.554 -0.951 1.00 94.75 72 PHE A O 1
ATOM 561 N N . HIS A 1 73 ? 1.225 7.761 -3.050 1.00 95.81 73 HIS A N 1
ATOM 562 C CA . HIS A 1 73 ? -0.131 8.105 -3.452 1.00 95.81 73 HIS A CA 1
ATOM 563 C C . HIS A 1 73 ? -0.690 6.919 -4.231 1.00 95.81 73 HIS A C 1
ATOM 565 O O . HIS A 1 73 ? -0.146 6.538 -5.270 1.00 95.81 73 HIS A O 1
ATOM 571 N N . LEU A 1 74 ? -1.731 6.293 -3.692 1.00 96.50 74 LEU A N 1
ATOM 572 C CA . LEU A 1 74 ? -2.302 5.054 -4.197 1.00 96.50 74 LEU A CA 1
ATOM 573 C C . LEU A 1 74 ? -3.759 5.253 -4.567 1.00 96.50 74 LEU A C 1
ATOM 575 O O . LEU A 1 74 ? -4.546 5.665 -3.728 1.00 96.50 74 LEU A O 1
ATOM 579 N N . ARG A 1 75 ? -4.136 4.825 -5.765 1.00 97.12 75 ARG A N 1
ATOM 580 C CA . ARG A 1 75 ? -5.525 4.563 -6.117 1.00 97.12 75 ARG A CA 1
ATOM 581 C C . ARG A 1 75 ? -5.843 3.086 -5.927 1.00 97.12 75 ARG A C 1
ATOM 583 O O . ARG A 1 75 ? -5.175 2.222 -6.502 1.00 97.12 75 ARG A O 1
ATOM 590 N N . VAL A 1 76 ? -6.862 2.780 -5.135 1.00 96.81 76 VAL A N 1
ATOM 591 C CA . VAL A 1 76 ? -7.341 1.416 -4.910 1.00 96.81 76 VAL A CA 1
ATOM 592 C C . VAL A 1 76 ? -8.046 0.927 -6.172 1.00 96.81 76 VAL A C 1
ATOM 594 O O . VAL A 1 76 ? -8.995 1.541 -6.649 1.00 96.81 76 VAL A O 1
ATOM 597 N N . MET A 1 77 ? -7.580 -0.187 -6.732 1.00 96.81 77 MET A N 1
ATOM 598 C CA . MET A 1 77 ? -8.133 -0.754 -7.967 1.00 96.81 77 MET A CA 1
ATOM 599 C C . MET A 1 77 ? -9.101 -1.901 -7.686 1.00 96.81 77 MET A C 1
ATOM 601 O O . MET A 1 77 ? -10.042 -2.110 -8.443 1.00 96.81 77 MET A O 1
ATOM 605 N N . TRP A 1 78 ? -8.848 -2.667 -6.625 1.00 96.50 78 TRP A N 1
ATOM 606 C CA . TRP A 1 78 ? -9.707 -3.756 -6.173 1.00 96.50 78 TRP A CA 1
ATOM 607 C C . TRP A 1 78 ? -9.414 -4.095 -4.711 1.00 96.50 78 TRP A C 1
ATOM 609 O O . TRP A 1 78 ? -8.310 -3.858 -4.208 1.00 96.50 78 TRP A O 1
ATOM 619 N N . ILE A 1 79 ? -10.407 -4.695 -4.061 1.00 96.62 79 ILE A N 1
ATOM 620 C CA . ILE A 1 79 ? -10.343 -5.192 -2.687 1.00 96.62 79 ILE A CA 1
ATOM 621 C C . ILE A 1 79 ? -10.970 -6.584 -2.668 1.00 96.62 79 ILE A C 1
ATOM 623 O O . ILE A 1 79 ? -12.014 -6.805 -3.279 1.00 96.62 79 ILE A O 1
ATOM 627 N N . ASN A 1 80 ? -10.329 -7.522 -1.981 1.00 96.44 80 ASN A N 1
ATOM 628 C CA . ASN A 1 80 ? -10.866 -8.845 -1.698 1.00 96.44 80 ASN A CA 1
ATOM 629 C C . ASN A 1 80 ? -10.614 -9.171 -0.220 1.00 96.44 80 ASN A C 1
ATOM 631 O O . ASN A 1 80 ? -9.543 -9.656 0.151 1.00 96.44 80 ASN A O 1
ATOM 635 N N . GLY A 1 81 ? -11.582 -8.828 0.633 1.00 95.44 81 GLY A N 1
ATOM 636 C CA . GLY A 1 81 ? -11.431 -8.892 2.085 1.00 95.44 81 GLY A CA 1
ATOM 637 C C . GLY A 1 81 ? -10.313 -7.966 2.563 1.00 95.44 81 GLY A C 1
ATOM 638 O O . GLY A 1 81 ? -10.398 -6.749 2.440 1.00 95.44 81 GLY A O 1
ATOM 639 N N . THR A 1 82 ? -9.250 -8.553 3.096 1.00 97.00 82 THR A N 1
ATOM 640 C CA . THR A 1 82 ? -8.068 -7.852 3.615 1.00 97.00 82 THR A CA 1
ATOM 641 C C . THR A 1 82 ? -6.933 -7.737 2.586 1.00 97.00 82 THR A C 1
ATOM 643 O O . THR A 1 82 ? -5.899 -7.128 2.857 1.00 97.00 82 THR A O 1
ATOM 646 N N . LEU A 1 83 ? -7.117 -8.300 1.388 1.00 97.62 83 LEU A N 1
ATOM 647 C CA . LEU A 1 83 ? -6.178 -8.181 0.279 1.00 97.62 83 LEU A CA 1
ATOM 648 C C . LEU A 1 83 ? -6.574 -7.006 -0.621 1.00 97.62 83 LEU A C 1
ATOM 650 O O . LEU A 1 83 ? -7.679 -6.975 -1.164 1.00 97.62 83 LEU A O 1
ATOM 654 N N . LEU A 1 84 ? -5.655 -6.066 -0.823 1.00 97.69 84 LEU A N 1
ATOM 655 C CA . LEU A 1 84 ? -5.849 -4.901 -1.679 1.00 97.69 84 LEU A CA 1
ATOM 656 C C . LEU A 1 84 ? -4.826 -4.869 -2.810 1.00 97.69 84 LEU A C 1
ATOM 658 O O . LEU A 1 84 ? -3.651 -5.217 -2.649 1.00 97.69 84 LEU A O 1
ATOM 662 N N . GLY A 1 85 ? -5.273 -4.394 -3.966 1.00 96.75 85 GLY A N 1
ATOM 663 C CA . GLY A 1 85 ? -4.401 -4.017 -5.065 1.00 96.75 85 GLY A CA 1
ATOM 664 C C . GLY A 1 85 ? -4.672 -2.588 -5.486 1.00 96.75 85 GLY A C 1
ATOM 665 O O . GLY A 1 85 ? -5.815 -2.209 -5.740 1.00 96.75 85 GLY A O 1
ATOM 666 N N . GLY A 1 86 ? -3.607 -1.807 -5.610 1.00 95.81 86 GLY A N 1
ATOM 667 C CA . GLY A 1 86 ? -3.700 -0.426 -6.047 1.00 95.81 86 GLY A CA 1
ATOM 668 C C . GLY A 1 86 ? -2.635 -0.046 -7.065 1.00 95.81 86 GLY A C 1
ATOM 669 O O . GLY A 1 86 ? -1.628 -0.743 -7.265 1.00 95.81 86 GLY A O 1
ATOM 670 N N . ARG A 1 87 ? -2.904 1.071 -7.732 1.00 95.44 87 ARG A N 1
ATOM 671 C CA . ARG A 1 87 ? -2.001 1.751 -8.651 1.00 95.44 87 ARG A CA 1
ATOM 672 C C . ARG A 1 87 ? -1.354 2.918 -7.920 1.00 95.44 87 ARG A C 1
ATOM 674 O O . ARG A 1 87 ? -2.049 3.726 -7.317 1.00 95.44 87 ARG A O 1
ATOM 681 N N . LEU A 1 88 ? -0.034 2.996 -7.982 1.00 93.94 88 LEU A N 1
ATOM 682 C CA . LEU A 1 88 ? 0.716 4.147 -7.502 1.00 93.94 88 LEU A CA 1
ATOM 683 C C . LEU A 1 88 ? 0.569 5.266 -8.538 1.00 93.94 88 LEU A C 1
ATOM 685 O O . LEU A 1 88 ? 0.940 5.090 -9.700 1.00 93.94 88 LEU A O 1
ATOM 689 N N . GLU A 1 89 ? -0.007 6.388 -8.122 1.00 92.25 89 GLU A N 1
ATOM 690 C CA . GLU A 1 89 ? -0.192 7.571 -8.972 1.00 92.25 89 GLU A CA 1
ATOM 691 C C . GLU A 1 89 ? 1.134 8.317 -9.184 1.00 92.25 89 GLU A C 1
ATOM 693 O O . GLU A 1 89 ? 1.344 8.964 -10.207 1.00 92.25 89 GLU A O 1
ATOM 698 N N . SER A 1 90 ? 2.073 8.158 -8.251 1.00 85.38 90 SER A N 1
ATOM 699 C CA . SER A 1 90 ? 3.452 8.630 -8.357 1.00 85.38 90 SER A CA 1
ATOM 700 C C . SER A 1 90 ? 4.420 7.540 -7.906 1.00 85.38 90 SER A C 1
ATOM 702 O O . SER A 1 90 ? 4.137 6.820 -6.947 1.00 85.38 90 SER A O 1
ATOM 704 N N . ALA A 1 91 ? 5.572 7.432 -8.572 1.00 80.81 91 ALA A N 1
ATOM 705 C CA . ALA A 1 91 ? 6.622 6.499 -8.172 1.00 80.81 91 ALA A CA 1
ATOM 706 C C . ALA A 1 91 ? 7.220 6.932 -6.815 1.00 80.81 91 ALA A C 1
ATOM 708 O O . ALA A 1 91 ? 7.748 8.044 -6.735 1.00 80.81 91 ALA A O 1
ATOM 709 N N . PRO A 1 92 ? 7.151 6.100 -5.758 1.00 83.69 92 PRO A N 1
ATOM 710 C CA . PRO A 1 92 ? 7.732 6.447 -4.465 1.00 83.69 92 PRO A CA 1
ATOM 711 C C . PRO A 1 92 ? 9.261 6.548 -4.569 1.00 83.69 92 PRO A C 1
ATOM 713 O O . PRO A 1 92 ? 9.903 5.702 -5.194 1.00 83.69 92 PRO A O 1
ATOM 716 N N . ALA A 1 93 ? 9.860 7.572 -3.958 1.00 82.50 93 ALA A N 1
ATOM 717 C CA . ALA A 1 93 ? 11.291 7.858 -4.109 1.00 82.50 93 ALA A CA 1
ATOM 718 C C . ALA A 1 93 ? 12.186 6.715 -3.595 1.00 82.50 93 ALA A C 1
ATOM 720 O O . ALA A 1 93 ? 13.170 6.349 -4.241 1.00 82.50 93 ALA A O 1
ATOM 721 N N . ASN A 1 94 ? 11.803 6.105 -2.469 1.00 82.62 94 ASN A N 1
ATOM 722 C CA . ASN A 1 94 ? 12.528 4.995 -1.847 1.00 82.62 94 ASN A CA 1
ATOM 723 C C . ASN A 1 94 ? 11.856 3.641 -2.131 1.00 82.62 94 ASN A C 1
ATOM 725 O O . ASN A 1 94 ? 11.925 2.723 -1.315 1.00 82.62 94 ASN A O 1
ATOM 729 N N . TRP A 1 95 ? 11.174 3.509 -3.277 1.00 84.69 95 TRP A N 1
ATOM 730 C CA . TRP A 1 95 ? 10.527 2.255 -3.657 1.00 84.69 95 TRP A CA 1
ATOM 731 C C . TRP A 1 95 ? 11.566 1.179 -4.012 1.00 84.69 95 TRP A C 1
ATOM 733 O O . TRP A 1 95 ? 12.498 1.453 -4.774 1.00 84.69 95 TRP A O 1
ATOM 743 N N . PRO A 1 96 ? 11.412 -0.066 -3.527 1.00 78.25 96 PRO A N 1
ATOM 744 C CA . PRO A 1 96 ? 12.390 -1.130 -3.753 1.00 78.25 96 PRO A CA 1
ATOM 745 C C . PRO A 1 96 ? 12.444 -1.630 -5.206 1.00 78.25 96 PRO A C 1
ATOM 747 O O . PRO A 1 96 ? 13.348 -2.389 -5.545 1.00 78.25 96 PRO A O 1
ATOM 750 N N . ILE A 1 97 ? 11.500 -1.229 -6.066 1.00 79.06 97 ILE A N 1
ATOM 751 C CA . ILE A 1 97 ? 11.449 -1.599 -7.488 1.00 79.06 97 ILE A CA 1
ATOM 752 C C . ILE A 1 97 ? 11.554 -0.334 -8.348 1.00 79.06 97 ILE A C 1
ATOM 754 O O . ILE A 1 97 ? 10.824 0.628 -8.107 1.00 79.06 97 ILE A O 1
ATOM 758 N N . ARG A 1 98 ? 12.432 -0.347 -9.359 1.00 67.12 98 ARG A N 1
ATOM 759 C CA . ARG A 1 98 ? 12.709 0.780 -10.271 1.00 67.12 98 ARG A CA 1
ATOM 760 C C . ARG A 1 98 ? 12.360 0.457 -11.722 1.00 67.12 98 ARG A C 1
ATOM 762 O O . ARG A 1 98 ? 12.512 -0.724 -12.099 1.00 67.12 98 ARG A O 1
#

Foldseek 3Di:
DPPPPDPWDKAQDWAFKWDWWAKPVRDTDTFTWTWGTAEQFKTKIFTPAFDPDAQQIK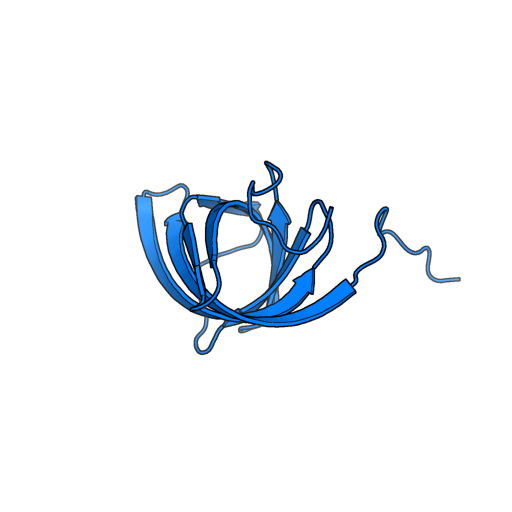IWDWIDDPVDIWTWIWHWHHDDGRITMTTTPDGIPPDPYD